Protein AF-A0A183L820-F1 (afdb_monomer)

pLDDT: mean 72.17, std 8.7, range [53.72, 88.19]

Secondary structure (DSSP, 8-state):
-HHHHHHHHHHT--------PEEPTTSPEE--HHHHHHHHHHHHHHHHTPPPPSSPP--PPP-S------SPPPHHHHHHHHHHHHTT---STTTTS-HHHHHHHHHHTT--HHHHT-

Solvent-accessible surface area (backbone atoms only — not comparable to full-atom values): 7728 Å² total; per-residue (Å²): 116,67,67,63,54,55,51,50,61,65,71,63,58,91,70,80,70,75,81,74,69,48,62,48,97,85,69,51,72,42,87,50,71,68,59,48,51,52,52,49,53,53,51,50,51,54,64,74,67,53,72,80,70,92,61,81,78,87,69,75,76,70,79,85,78,65,86,72,75,85,64,82,82,49,72,66,58,54,46,50,54,53,50,35,50,74,71,70,66,37,84,61,95,63,54,80,52,50,72,73,57,48,55,54,48,41,53,76,71,66,52,57,64,79,70,70,74,108

Foldseek 3Di:
DVVVVVVCVVVVPPDPDPPDFDADPVRDTDPDPVVVVVSVVVVCCCVVPPPDPPDDPPPPDDPPDPPPPPDDDDLVNLLVQLVCLVVLNDDPPSSPQPPVNVVVVCVVVVNDVVSVVD

Mean predicted aligned error: 18.23 Å

Sequence (118 aa):
MRQLYDTTKKLAGNRRKPERPVKRKEGKVITNIEEQRNRWVEHFKELLNRPAPLNSPNIEAAPTDLPTDVSPPTIEEISMAIRQIKSGKAVGPFDSVNRTTLWKLLRHCGVPQKIVNI

Organism: NCBI:txid6186

Radius of gyration: 22.33 Å; Cα contacts (8 Å, |Δi|>4): 39; chains: 1; bounding box: 45×46×45 Å

Structure (mmCIF, N/CA/C/O backbone):
data_AF-A0A183L820-F1
#
_entry.id   AF-A0A183L820-F1
#
loop_
_atom_site.group_PDB
_atom_site.id
_atom_site.type_symbol
_atom_site.label_atom_id
_atom_site.label_alt_id
_atom_site.label_comp_id
_atom_site.label_asym_id
_atom_site.label_entity_id
_atom_site.label_seq_id
_atom_site.pdbx_PDB_ins_code
_atom_site.Cartn_x
_atom_site.Cartn_y
_atom_site.Cartn_z
_atom_site.occupancy
_atom_site.B_iso_or_equiv
_atom_site.auth_seq_id
_atom_site.auth_comp_id
_atom_site.auth_asym_id
_atom_site.auth_atom_id
_atom_site.pdbx_PDB_model_num
ATOM 1 N N . MET A 1 1 ? -1.724 -5.654 -15.108 1.00 54.16 1 MET A N 1
ATOM 2 C CA . MET A 1 1 ? -1.844 -5.239 -13.687 1.00 54.16 1 MET A CA 1
ATOM 3 C C . MET A 1 1 ? -2.531 -6.270 -12.789 1.00 54.16 1 MET A C 1
ATOM 5 O O . MET A 1 1 ? -1.985 -6.585 -11.741 1.00 54.16 1 MET A O 1
ATOM 9 N N . ARG A 1 2 ? -3.681 -6.841 -13.179 1.00 68.31 2 ARG A N 1
ATOM 10 C CA . ARG A 1 2 ? -4.465 -7.757 -12.324 1.00 68.31 2 ARG A CA 1
ATOM 11 C C . ARG A 1 2 ? -3.745 -9.070 -11.956 1.00 68.31 2 ARG A C 1
ATOM 13 O O . ARG A 1 2 ? -3.720 -9.451 -10.794 1.00 68.31 2 ARG A O 1
ATOM 20 N N . GLN A 1 3 ? -3.051 -9.684 -12.917 1.00 75.50 3 GLN A N 1
ATOM 21 C CA . GLN A 1 3 ? -2.355 -10.967 -12.720 1.00 75.50 3 GLN A CA 1
ATOM 22 C C . GLN A 1 3 ? -1.240 -10.920 -11.661 1.00 75.50 3 GLN A C 1
ATOM 24 O O . GLN A 1 3 ? -1.093 -11.848 -10.867 1.00 75.50 3 GLN A O 1
ATOM 29 N N . LEU A 1 4 ? -0.470 -9.828 -11.618 1.00 72.69 4 LEU A N 1
ATOM 30 C CA . LEU A 1 4 ? 0.604 -9.636 -10.638 1.00 72.69 4 LEU A CA 1
ATOM 31 C C . LEU A 1 4 ? 0.042 -9.520 -9.214 1.00 72.69 4 LEU A C 1
ATOM 33 O O . LEU A 1 4 ? 0.548 -10.160 -8.288 1.00 72.69 4 LEU A O 1
ATOM 37 N N . TYR A 1 5 ? -1.045 -8.759 -9.056 1.00 73.00 5 TYR A N 1
ATOM 38 C CA . TYR A 1 5 ? -1.758 -8.608 -7.788 1.00 73.00 5 TYR A CA 1
ATOM 39 C C . TYR A 1 5 ? -2.318 -9.947 -7.288 1.00 73.00 5 TYR A C 1
ATOM 41 O O . TYR A 1 5 ? -2.077 -10.326 -6.140 1.00 73.00 5 TYR A O 1
ATOM 49 N N . ASP A 1 6 ? -2.989 -10.703 -8.161 1.00 77.12 6 ASP A N 1
ATOM 50 C CA . ASP A 1 6 ? -3.596 -11.992 -7.809 1.00 77.12 6 ASP A CA 1
ATOM 51 C C . ASP A 1 6 ? -2.539 -13.035 -7.407 1.00 77.12 6 ASP A C 1
ATOM 53 O O . ASP A 1 6 ? -2.707 -13.763 -6.424 1.00 77.12 6 ASP A O 1
ATOM 57 N N . THR A 1 7 ? -1.399 -13.056 -8.105 1.00 82.00 7 THR A N 1
ATOM 58 C CA . THR A 1 7 ? -0.280 -13.967 -7.806 1.00 82.00 7 THR A CA 1
ATOM 59 C C . THR A 1 7 ? 0.377 -13.629 -6.467 1.00 82.00 7 THR A C 1
ATOM 61 O O . THR A 1 7 ? 0.638 -14.518 -5.653 1.00 82.00 7 THR A O 1
ATOM 64 N N . THR A 1 8 ? 0.583 -12.337 -6.194 1.00 75.38 8 THR A N 1
ATOM 65 C CA . THR A 1 8 ? 1.159 -11.851 -4.929 1.00 75.38 8 THR A CA 1
ATOM 66 C C . THR A 1 8 ? 0.236 -12.160 -3.750 1.00 75.38 8 THR A C 1
ATOM 68 O O . THR A 1 8 ? 0.687 -12.642 -2.710 1.00 75.38 8 THR A O 1
ATOM 71 N N . LYS A 1 9 ? -1.076 -11.967 -3.932 1.00 76.81 9 LYS A N 1
ATOM 72 C CA . LYS A 1 9 ? -2.105 -12.293 -2.939 1.00 76.81 9 LYS A CA 1
ATOM 73 C C . LYS A 1 9 ? -2.140 -13.789 -2.609 1.00 76.81 9 LYS A C 1
ATOM 75 O O . LYS A 1 9 ? -2.310 -14.140 -1.445 1.00 76.81 9 LYS A O 1
ATOM 80 N N . LYS A 1 10 ? -1.937 -14.663 -3.603 1.00 81.31 10 LYS A N 1
ATOM 81 C CA . LYS A 1 10 ? -1.877 -16.124 -3.415 1.00 81.31 10 LYS A CA 1
ATOM 82 C C . LYS A 1 10 ? -0.605 -16.574 -2.682 1.00 81.31 10 LYS A C 1
ATOM 84 O O . LYS A 1 10 ? -0.670 -17.481 -1.859 1.00 81.31 10 LYS A O 1
ATOM 89 N N . LEU A 1 11 ? 0.539 -15.940 -2.960 1.00 76.25 11 LEU A N 1
ATOM 90 C CA . LEU A 1 11 ? 1.837 -16.277 -2.354 1.00 76.25 11 LEU A CA 1
ATOM 91 C C . LEU A 1 11 ? 2.001 -15.767 -0.913 1.00 76.25 11 LEU A C 1
ATOM 93 O O . LEU A 1 11 ? 2.761 -16.353 -0.148 1.00 76.25 11 LEU A O 1
ATOM 97 N N . ALA A 1 12 ? 1.300 -14.698 -0.528 1.00 70.12 12 ALA A N 1
ATOM 98 C CA . ALA A 1 12 ? 1.444 -14.072 0.789 1.00 70.12 12 ALA A CA 1
ATOM 99 C C . ALA A 1 12 ? 0.930 -14.921 1.977 1.00 70.12 12 ALA A C 1
ATOM 101 O O . ALA A 1 12 ? 1.212 -14.574 3.127 1.00 70.12 12 ALA A O 1
ATOM 102 N N . GLY A 1 13 ? 0.210 -16.023 1.721 1.00 69.50 13 GLY A N 1
ATOM 103 C CA . GLY A 1 13 ? -0.368 -16.900 2.747 1.00 69.50 13 GLY A CA 1
ATOM 104 C C . GLY A 1 13 ? -1.425 -16.216 3.631 1.00 69.50 13 GLY A C 1
ATOM 105 O O . GLY A 1 13 ? -1.747 -15.038 3.469 1.00 69.50 13 GLY A O 1
ATOM 106 N N . ASN A 1 14 ? -1.966 -16.946 4.613 1.00 62.53 14 ASN A N 1
ATOM 107 C CA . ASN A 1 14 ? -2.924 -16.403 5.583 1.00 62.53 14 ASN A CA 1
ATOM 108 C C . ASN A 1 14 ? -2.194 -15.629 6.688 1.00 62.53 14 ASN A C 1
ATOM 110 O O . ASN A 1 14 ? -2.097 -16.084 7.828 1.00 62.53 14 ASN A O 1
ATOM 114 N N . ARG A 1 15 ? -1.685 -14.431 6.380 1.00 60.75 15 ARG A N 1
ATOM 115 C CA . ARG A 1 15 ? -1.308 -13.491 7.443 1.00 60.75 15 ARG A CA 1
ATOM 116 C C . ARG A 1 15 ? -2.586 -13.061 8.161 1.00 60.75 15 ARG A C 1
ATOM 118 O O . ARG A 1 15 ? -3.350 -12.261 7.622 1.00 60.75 15 ARG A O 1
ATOM 125 N N . ARG A 1 16 ? -2.818 -13.568 9.378 1.00 57.50 16 ARG A N 1
ATOM 126 C CA . ARG A 1 16 ? -3.778 -12.952 10.302 1.00 57.50 16 ARG A CA 1
ATOM 127 C C . ARG A 1 16 ? -3.273 -11.543 10.574 1.00 57.50 16 ARG A C 1
ATOM 129 O O . ARG A 1 16 ? -2.333 -11.349 11.338 1.00 57.50 16 ARG A O 1
ATOM 136 N N . LYS A 1 17 ? -3.851 -10.559 9.888 1.00 60.69 17 LYS A N 1
ATOM 137 C CA . LYS A 1 17 ? -3.680 -9.170 10.291 1.00 60.69 17 LYS A CA 1
ATOM 138 C C . LYS A 1 17 ? -4.310 -9.079 11.681 1.00 60.69 17 LYS A C 1
ATOM 140 O O . LYS A 1 17 ? -5.491 -9.413 11.782 1.00 60.69 17 LYS A O 1
ATOM 145 N N . PRO A 1 18 ? -3.571 -8.693 12.735 1.00 58.12 18 PRO A N 1
ATOM 146 C CA . PRO A 1 18 ? -4.235 -8.312 13.967 1.00 58.12 18 PRO A CA 1
ATOM 147 C C . PRO A 1 18 ? -5.225 -7.213 13.592 1.00 58.12 18 PRO A C 1
ATOM 149 O O . PRO A 1 18 ? -4.879 -6.294 12.838 1.00 58.12 18 PRO A O 1
ATOM 152 N N . GLU A 1 19 ? -6.469 -7.376 14.026 1.00 57.31 19 GLU A N 1
ATOM 153 C CA . GLU A 1 19 ? -7.503 -6.381 13.810 1.00 57.31 19 GLU A CA 1
ATOM 154 C C . GLU A 1 19 ? -6.998 -5.097 14.461 1.00 57.31 19 GLU A C 1
ATOM 156 O O . GLU A 1 19 ? -6.795 -5.035 15.673 1.00 57.31 19 GLU A O 1
ATOM 161 N N . ARG A 1 20 ? -6.614 -4.124 13.626 1.00 64.19 20 ARG A N 1
ATOM 162 C CA . ARG A 1 20 ? -6.026 -2.885 14.124 1.00 64.19 20 ARG A CA 1
ATOM 163 C C . ARG A 1 20 ? -7.164 -2.111 14.773 1.00 64.19 20 ARG A C 1
ATOM 165 O O . ARG A 1 20 ? -8.079 -1.722 14.042 1.00 64.19 20 ARG A O 1
ATOM 172 N N . PRO A 1 21 ? -7.125 -1.890 16.095 1.00 63.47 21 PRO A N 1
ATOM 173 C CA . PRO A 1 21 ? -8.205 -1.203 16.769 1.00 63.47 21 PRO A CA 1
ATOM 174 C C . PRO A 1 21 ? -8.318 0.209 16.196 1.00 63.47 21 PRO A C 1
ATOM 176 O O . PRO A 1 21 ? -7.340 0.962 16.166 1.00 63.47 21 PRO A O 1
ATOM 179 N N . VAL A 1 22 ? -9.495 0.558 15.687 1.00 66.44 22 VAL A N 1
ATOM 180 C CA . VAL A 1 22 ? -9.761 1.897 15.152 1.00 66.44 22 VAL A CA 1
ATOM 181 C C . VAL A 1 22 ? -10.182 2.784 16.312 1.00 66.44 22 VAL A C 1
ATOM 183 O O . VAL A 1 22 ? -11.002 2.387 17.134 1.00 66.44 22 VAL A O 1
ATOM 186 N N . LYS A 1 23 ? -9.617 3.987 16.410 1.00 73.56 23 LYS A N 1
ATOM 187 C CA . LYS A 1 23 ? -10.034 4.969 17.418 1.00 73.56 23 LYS A CA 1
ATOM 188 C C . LYS A 1 23 ? -11.226 5.777 16.897 1.00 73.56 23 LYS A C 1
ATOM 190 O O . LYS A 1 23 ? -11.234 6.197 15.735 1.00 73.56 23 LYS A O 1
ATOM 195 N N . ARG A 1 24 ? -12.227 6.012 17.751 1.00 69.19 24 ARG A N 1
ATOM 196 C CA . ARG A 1 24 ? -13.271 7.020 17.486 1.00 69.19 24 ARG A CA 1
ATOM 197 C C . ARG A 1 24 ? -12.679 8.431 17.552 1.00 69.19 24 ARG A C 1
ATOM 199 O O . ARG A 1 24 ? -11.534 8.600 17.980 1.00 69.19 24 ARG A O 1
ATOM 206 N N . LYS A 1 25 ? -13.446 9.438 17.117 1.00 69.12 25 LYS A N 1
ATOM 207 C CA . LYS A 1 25 ? -13.025 10.852 17.163 1.00 69.12 25 LYS A CA 1
ATOM 208 C C . LYS A 1 25 ? -12.682 11.294 18.594 1.00 69.12 25 LYS A C 1
ATOM 210 O O . LYS A 1 25 ? -11.779 12.097 18.779 1.00 69.12 25 LYS A O 1
ATOM 215 N N . GLU A 1 26 ? -13.301 10.672 19.593 1.00 70.44 26 GLU A N 1
ATOM 216 C CA . GLU A 1 26 ? -13.106 10.931 21.024 1.00 70.44 26 GLU A CA 1
ATOM 217 C C . GLU A 1 26 ? -11.892 10.180 21.618 1.00 70.44 26 GLU A C 1
ATOM 219 O O . GLU A 1 26 ? -11.721 10.120 22.832 1.00 70.44 26 GLU A O 1
ATOM 224 N N . GLY A 1 27 ? -11.054 9.540 20.791 1.00 66.69 27 GLY A N 1
ATOM 225 C CA . GLY A 1 27 ? -9.831 8.849 21.227 1.00 66.69 27 GLY A CA 1
ATOM 226 C C . GLY A 1 27 ? -10.036 7.451 21.828 1.00 66.69 27 GLY A C 1
ATOM 227 O O . GLY A 1 27 ? -9.059 6.720 22.012 1.00 66.69 27 GLY A O 1
ATOM 228 N N . LYS A 1 28 ? -11.286 7.034 22.075 1.00 77.56 28 LYS A N 1
ATOM 229 C CA . LYS A 1 28 ? -11.630 5.697 22.585 1.00 77.56 28 LYS A CA 1
ATOM 230 C C . LYS A 1 28 ? -11.455 4.622 21.507 1.00 77.56 28 LYS A C 1
ATOM 232 O O . LYS A 1 28 ? -11.850 4.805 20.353 1.00 77.56 28 LYS A O 1
ATOM 237 N N . VAL A 1 29 ? -10.854 3.498 21.891 1.00 75.62 29 VAL A N 1
ATOM 238 C CA . VAL A 1 29 ? -10.605 2.349 21.010 1.00 75.62 29 VAL A CA 1
ATOM 239 C C . VAL A 1 29 ? -11.905 1.584 20.752 1.00 75.62 29 VAL A C 1
ATOM 241 O O . VAL A 1 29 ? -12.602 1.219 21.695 1.00 75.62 29 VAL A O 1
ATOM 244 N N . ILE A 1 30 ? -12.211 1.336 19.478 1.00 75.44 30 ILE A N 1
ATOM 245 C CA . ILE A 1 30 ? -13.329 0.501 19.038 1.00 75.44 30 ILE A CA 1
ATOM 246 C C . ILE A 1 30 ? -12.854 -0.948 18.953 1.00 75.44 30 ILE A C 1
ATOM 248 O O . ILE A 1 30 ? -11.887 -1.243 18.249 1.00 75.44 30 ILE A O 1
ATOM 252 N N . THR A 1 31 ? -13.552 -1.841 19.649 1.00 73.12 31 THR A N 1
ATOM 253 C CA . THR A 1 31 ? -13.306 -3.291 19.631 1.00 73.12 31 THR A CA 1
ATOM 254 C C . THR A 1 31 ? -14.394 -4.076 18.889 1.00 73.12 31 THR A C 1
ATOM 256 O O . THR A 1 31 ? -14.184 -5.243 18.582 1.00 73.12 31 THR A O 1
ATOM 259 N N . ASN A 1 32 ? -15.541 -3.456 18.578 1.00 81.69 32 ASN A N 1
ATOM 260 C CA . ASN A 1 32 ? -16.652 -4.080 17.853 1.00 81.69 32 ASN A CA 1
ATOM 261 C C . ASN A 1 32 ? -16.567 -3.795 16.337 1.00 81.69 32 ASN A C 1
ATOM 263 O O . ASN A 1 32 ? -16.439 -2.645 15.913 1.00 81.69 32 ASN A O 1
ATOM 267 N N . ILE A 1 33 ? -16.688 -4.845 15.519 1.00 80.50 33 ILE A N 1
ATOM 268 C CA . ILE A 1 33 ? -16.643 -4.797 14.047 1.00 80.50 33 ILE A CA 1
ATOM 269 C C . ILE A 1 33 ? -17.733 -3.887 13.461 1.00 80.50 33 ILE A C 1
ATOM 271 O O .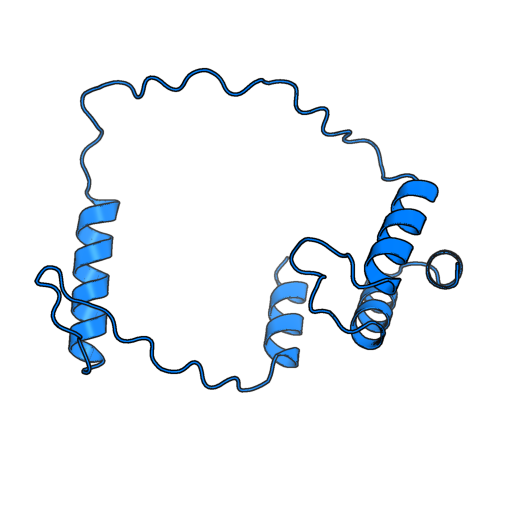 ILE A 1 33 ? -17.481 -3.154 12.503 1.00 80.50 33 ILE A O 1
ATOM 275 N N . GLU A 1 34 ? -18.946 -3.915 14.012 1.00 84.31 34 GLU A N 1
ATOM 276 C CA . GLU A 1 34 ? -20.066 -3.099 13.530 1.00 84.31 34 GLU A CA 1
ATOM 277 C C . GLU A 1 34 ? -19.802 -1.609 13.763 1.00 84.31 34 GLU A C 1
ATOM 279 O O . GLU A 1 34 ? -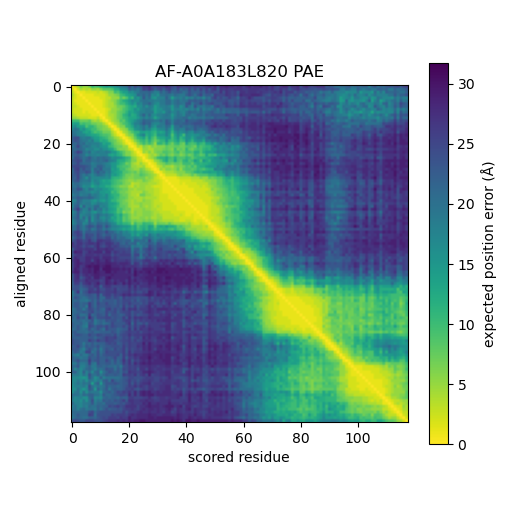19.936 -0.781 12.862 1.00 84.31 34 GLU A O 1
ATOM 284 N N . GLU A 1 35 ? -19.302 -1.274 14.948 1.00 81.81 35 GLU A N 1
ATOM 285 C CA . GLU A 1 35 ? -18.905 0.087 15.287 1.00 81.81 35 GLU A CA 1
ATOM 286 C C . GLU A 1 35 ? -17.735 0.581 14.429 1.00 81.81 35 GLU A C 1
ATOM 288 O O . GLU A 1 35 ? -17.699 1.747 14.028 1.00 81.81 35 GLU A O 1
ATOM 293 N N . GLN A 1 36 ? -16.789 -0.303 14.100 1.00 82.00 36 GLN A N 1
ATOM 294 C CA . GLN A 1 36 ? -15.686 0.020 13.204 1.00 82.00 36 GLN A CA 1
ATOM 295 C C . GLN A 1 36 ? -16.199 0.319 11.791 1.00 82.00 36 GLN A C 1
ATOM 297 O O . GLN A 1 36 ? -15.750 1.288 11.175 1.00 82.00 36 GLN A O 1
ATOM 302 N N . ARG A 1 37 ? -17.161 -0.464 11.282 1.00 85.25 37 ARG A N 1
ATOM 303 C CA . ARG A 1 37 ? -17.817 -0.199 9.989 1.00 85.25 37 ARG A CA 1
ATOM 304 C C . ARG A 1 37 ? -18.543 1.142 9.994 1.00 85.25 37 ARG A C 1
ATOM 306 O O . ARG A 1 37 ? -18.347 1.920 9.066 1.00 85.25 37 ARG A O 1
ATOM 313 N N . ASN A 1 38 ? -19.296 1.450 11.046 1.00 87.00 38 ASN A N 1
ATOM 314 C CA . ASN A 1 38 ? -19.990 2.734 11.166 1.00 87.00 38 ASN A CA 1
ATOM 315 C C . ASN A 1 38 ? -19.001 3.908 11.193 1.00 87.00 38 ASN A C 1
ATOM 317 O O . ASN A 1 38 ? -19.174 4.881 10.459 1.00 87.00 38 ASN A O 1
ATOM 321 N N . ARG A 1 39 ? -17.884 3.776 11.921 1.00 86.88 39 ARG A N 1
ATOM 322 C CA . ARG A 1 39 ? -16.810 4.780 11.919 1.00 86.88 39 ARG A CA 1
ATOM 323 C C . ARG A 1 39 ? -16.186 4.975 10.532 1.00 86.88 39 ARG A C 1
ATOM 325 O O . ARG A 1 39 ? -15.847 6.109 10.183 1.00 86.88 39 ARG A O 1
ATOM 332 N N . TRP A 1 40 ? -16.027 3.899 9.753 1.00 84.94 40 TRP A N 1
ATOM 333 C CA . TRP A 1 40 ? -15.571 3.972 8.360 1.00 84.94 40 TRP A CA 1
ATOM 334 C C . TRP A 1 40 ? -16.574 4.711 7.475 1.00 84.94 40 TRP A C 1
ATOM 336 O O . TRP A 1 40 ? -16.165 5.596 6.727 1.00 84.94 40 TRP A O 1
ATOM 346 N N . VAL A 1 41 ? -17.868 4.400 7.587 1.00 87.25 41 VAL A N 1
ATOM 347 C CA . VAL A 1 41 ? -18.934 5.077 6.830 1.00 87.25 41 VAL A CA 1
ATOM 348 C C . VAL A 1 41 ? -18.926 6.580 7.107 1.00 87.25 41 VAL A C 1
ATOM 350 O O . VAL A 1 41 ? -18.925 7.371 6.166 1.00 87.25 41 VAL A O 1
ATOM 353 N N . GLU A 1 42 ? -18.841 6.988 8.374 1.00 87.31 42 GLU A N 1
ATOM 354 C CA . GLU A 1 42 ? -18.747 8.402 8.752 1.00 87.31 42 GLU A CA 1
ATOM 355 C C . GLU A 1 42 ? -17.498 9.079 8.181 1.00 87.31 42 GLU A C 1
ATOM 357 O O . GLU A 1 42 ? -17.591 10.171 7.624 1.00 87.31 42 GLU A O 1
ATOM 362 N N . HIS A 1 43 ? -16.332 8.429 8.290 1.00 86.19 43 HIS A N 1
ATOM 363 C CA . HIS A 1 43 ? -15.079 8.984 7.781 1.00 86.19 43 HIS A CA 1
ATOM 364 C C . HIS A 1 43 ? -15.130 9.211 6.270 1.00 86.19 43 HIS A C 1
ATOM 366 O O . HIS A 1 43 ? -14.757 10.281 5.796 1.00 86.19 43 HIS A O 1
ATOM 372 N N . PHE A 1 44 ? -15.614 8.220 5.518 1.00 86.81 44 PHE A N 1
ATOM 373 C CA . PHE A 1 44 ? -15.742 8.341 4.07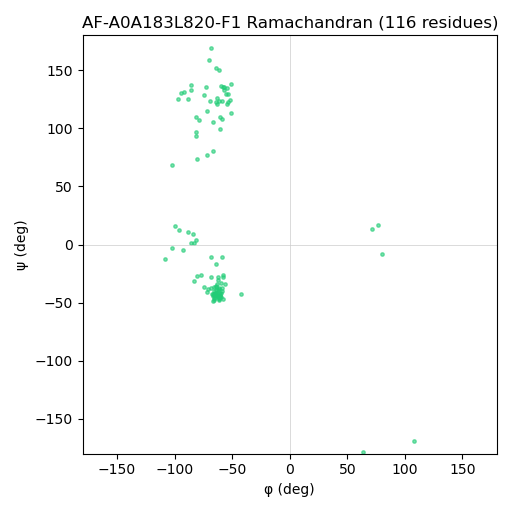1 1.00 86.81 44 PHE A CA 1
ATOM 374 C C . PHE A 1 44 ? -16.806 9.359 3.679 1.00 86.81 44 PHE A C 1
ATOM 376 O O . PHE A 1 44 ? -16.592 10.109 2.733 1.00 86.81 44 PHE A O 1
ATOM 383 N N . LYS A 1 45 ? -17.918 9.450 4.416 1.00 88.19 45 LYS A N 1
ATOM 384 C CA . LYS A 1 45 ? -18.935 10.477 4.172 1.00 88.19 45 LYS A CA 1
ATOM 385 C C . LYS A 1 45 ? -18.360 11.881 4.362 1.00 88.19 45 LYS A C 1
ATOM 387 O O . LYS A 1 45 ? -18.594 12.735 3.518 1.00 88.19 45 LYS A O 1
ATOM 392 N N . GLU A 1 46 ? -17.593 12.117 5.419 1.00 85.75 46 GLU A N 1
ATOM 393 C CA . GLU A 1 46 ? -16.924 13.400 5.668 1.00 85.75 46 GLU A CA 1
ATOM 394 C C . GLU A 1 46 ? -15.868 13.720 4.601 1.00 85.75 46 GLU A C 1
ATOM 396 O O . GLU A 1 46 ? -15.808 14.842 4.109 1.00 85.75 46 GLU A O 1
ATOM 401 N N . LEU A 1 47 ? -15.068 12.725 4.206 1.00 83.75 47 LEU A N 1
ATOM 402 C CA . LEU A 1 47 ? -14.024 12.884 3.196 1.00 83.75 47 LEU A CA 1
ATOM 403 C C . LEU A 1 47 ? -14.605 13.195 1.808 1.00 83.75 47 LEU A C 1
ATOM 405 O O . LEU A 1 47 ? -14.133 14.105 1.133 1.00 83.75 47 LEU A O 1
ATOM 409 N N . LEU A 1 48 ? -15.615 12.429 1.383 1.00 83.69 48 LEU A N 1
ATOM 410 C CA . LEU A 1 48 ? -16.177 12.496 0.032 1.00 83.69 48 LEU A CA 1
ATOM 411 C C . LEU A 1 48 ? -17.161 13.654 -0.148 1.00 83.69 48 LEU A C 1
ATOM 413 O O . LEU A 1 48 ? -17.303 14.149 -1.258 1.00 83.69 48 LEU A O 1
ATOM 417 N N . ASN A 1 49 ? -17.820 14.098 0.927 1.00 87.62 49 ASN A N 1
ATOM 418 C CA . ASN A 1 49 ? -18.730 15.248 0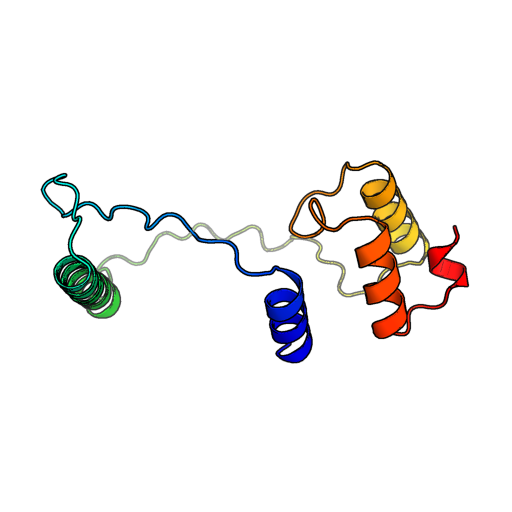.894 1.00 87.62 49 ASN A CA 1
ATOM 419 C C . ASN A 1 49 ? -18.072 16.534 1.413 1.00 87.62 49 ASN A C 1
ATOM 421 O O . ASN A 1 49 ? -18.770 17.491 1.752 1.00 87.62 49 ASN A O 1
ATOM 425 N N . ARG A 1 50 ? -16.737 16.571 1.510 1.00 81.12 50 ARG A N 1
ATOM 426 C CA . ARG A 1 50 ? -16.018 17.790 1.876 1.00 81.12 50 ARG A CA 1
ATOM 427 C C . ARG A 1 50 ? -16.248 18.843 0.781 1.00 81.12 50 ARG A C 1
ATOM 429 O O . ARG A 1 50 ? -15.910 18.573 -0.372 1.00 81.12 50 ARG A O 1
ATOM 436 N N . PRO A 1 51 ? -16.791 20.031 1.107 1.00 79.88 51 PRO A N 1
ATOM 437 C CA . PRO A 1 51 ? -16.964 21.090 0.123 1.00 79.88 51 PRO A CA 1
ATOM 438 C C . PRO A 1 51 ? -15.605 21.515 -0.434 1.00 79.88 51 PRO A C 1
ATOM 440 O O . PRO A 1 51 ? -14.585 2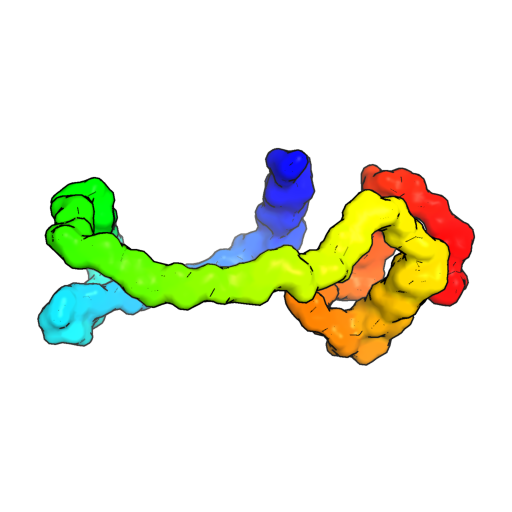1.440 0.263 1.00 79.88 51 PRO A O 1
ATOM 443 N N . ALA A 1 52 ? -15.598 21.968 -1.689 1.00 77.06 52 ALA A N 1
ATOM 444 C CA . ALA A 1 52 ? -14.398 22.523 -2.296 1.00 77.06 52 ALA A CA 1
ATOM 445 C C . ALA A 1 52 ? -13.850 23.641 -1.387 1.00 77.06 52 ALA A C 1
ATOM 447 O O . ALA A 1 52 ? -14.626 24.493 -0.941 1.00 77.06 52 ALA A O 1
ATOM 448 N N . PRO A 1 53 ? -12.550 23.627 -1.045 1.00 76.56 53 PRO A N 1
ATOM 449 C CA . PRO A 1 53 ? -11.967 24.705 -0.262 1.00 76.56 53 PRO A CA 1
ATOM 450 C C . PRO A 1 53 ? -12.184 26.038 -0.991 1.00 76.56 53 PRO A C 1
ATOM 452 O O . PRO A 1 53 ? -11.953 26.131 -2.192 1.00 76.56 53 PRO A O 1
ATOM 455 N N . LEU A 1 54 ? -12.641 27.061 -0.258 1.00 73.31 54 LEU A N 1
ATOM 456 C CA . LEU A 1 54 ? -12.936 28.394 -0.806 1.00 73.31 54 LEU A CA 1
ATOM 457 C C . LEU A 1 54 ? -11.682 29.077 -1.377 1.00 73.31 54 LEU A C 1
ATOM 459 O O . LEU A 1 54 ? -11.759 29.890 -2.292 1.00 73.31 54 LEU A O 1
ATOM 463 N N . ASN A 1 55 ? -10.523 28.728 -0.824 1.00 77.69 55 ASN A N 1
ATOM 464 C CA . ASN A 1 55 ? -9.236 29.241 -1.253 1.00 77.69 55 ASN A CA 1
ATOM 465 C C . ASN A 1 55 ? -8.649 28.300 -2.301 1.00 77.69 55 ASN A C 1
ATOM 467 O O . ASN A 1 55 ? -8.552 27.092 -2.063 1.00 77.69 55 ASN A O 1
ATOM 471 N N . SER A 1 56 ? -8.191 28.861 -3.421 1.00 72.00 56 SER A N 1
ATOM 472 C CA . SER A 1 56 ? -7.291 28.155 -4.327 1.00 72.00 56 SER A CA 1
ATOM 473 C C . SER A 1 56 ? -6.079 27.685 -3.516 1.00 72.00 56 SER A C 1
ATOM 475 O O . SER A 1 56 ? -5.415 28.528 -2.900 1.00 72.00 56 SER A O 1
ATOM 477 N N . PRO A 1 57 ? -5.789 26.374 -3.448 1.00 71.88 57 PRO A N 1
ATOM 478 C CA . PRO A 1 57 ? -4.588 25.914 -2.776 1.00 71.88 57 PRO A CA 1
ATOM 479 C C . PRO A 1 57 ? -3.388 26.568 -3.467 1.00 71.88 57 PRO A C 1
ATOM 481 O O . PRO A 1 57 ? -3.243 26.470 -4.685 1.00 71.88 57 PRO A O 1
ATOM 484 N N . ASN A 1 58 ? -2.566 27.279 -2.692 1.00 69.06 58 ASN A N 1
ATOM 485 C CA . ASN A 1 58 ? -1.301 27.835 -3.161 1.00 69.06 58 ASN A CA 1
ATOM 486 C C . ASN A 1 58 ? -0.321 26.670 -3.346 1.00 69.06 58 ASN A C 1
ATOM 488 O O . ASN A 1 58 ? 0.481 26.365 -2.465 1.00 69.06 58 ASN A O 1
ATOM 492 N N . ILE A 1 59 ? -0.502 25.929 -4.437 1.00 70.50 59 ILE A N 1
ATOM 493 C CA . ILE A 1 59 ? 0.396 24.858 -4.845 1.00 70.50 59 ILE A CA 1
ATOM 494 C C . ILE A 1 59 ? 1.538 25.563 -5.557 1.00 70.50 59 ILE A C 1
ATOM 496 O O . ILE A 1 59 ? 1.424 25.923 -6.727 1.00 70.50 59 ILE A O 1
ATOM 500 N N . GLU A 1 60 ? 2.619 25.800 -4.819 1.00 72.38 60 GLU A N 1
ATOM 501 C CA . GLU A 1 60 ? 3.901 26.126 -5.426 1.00 72.38 60 GLU A CA 1
ATOM 502 C C . GLU A 1 60 ? 4.194 25.035 -6.460 1.00 72.38 60 GLU A C 1
ATOM 504 O O . GLU A 1 60 ? 4.086 23.840 -6.159 1.00 72.38 60 GLU A O 1
ATOM 509 N N . ALA A 1 61 ? 4.422 25.442 -7.710 1.00 68.31 61 ALA A N 1
ATOM 510 C CA . ALA A 1 61 ? 4.599 24.508 -8.808 1.00 68.31 61 ALA A CA 1
ATOM 511 C C . ALA A 1 61 ? 5.705 23.517 -8.434 1.00 68.31 61 ALA A C 1
ATOM 513 O O . ALA A 1 61 ? 6.827 23.919 -8.123 1.00 68.31 61 ALA A O 1
ATOM 514 N N . ALA A 1 62 ? 5.376 22.221 -8.437 1.00 68.25 62 ALA A N 1
ATOM 515 C CA . ALA A 1 62 ? 6.395 21.197 -8.290 1.00 68.25 62 ALA A CA 1
ATOM 516 C C . ALA A 1 62 ? 7.447 21.442 -9.383 1.00 68.25 62 ALA A C 1
ATOM 518 O O . ALA A 1 62 ? 7.050 21.693 -10.524 1.00 68.25 62 ALA A O 1
ATOM 519 N N . PRO A 1 63 ? 8.752 21.395 -9.068 1.00 71.19 63 PRO A N 1
ATOM 520 C CA . PRO A 1 63 ? 9.785 21.474 -10.086 1.00 71.19 63 PRO A CA 1
ATOM 521 C C . PRO A 1 63 ? 9.475 20.454 -11.186 1.00 71.19 63 PRO A C 1
ATOM 523 O O . PRO A 1 63 ? 9.460 19.249 -10.935 1.00 71.19 63 PRO A O 1
ATOM 526 N N . THR A 1 64 ? 9.151 20.956 -12.380 1.00 58.25 64 THR A N 1
ATOM 527 C CA . THR A 1 64 ? 8.688 20.163 -13.532 1.00 58.25 64 THR A CA 1
ATOM 528 C C . THR A 1 64 ? 9.757 19.191 -14.032 1.00 58.25 64 THR A C 1
ATOM 530 O O . THR A 1 64 ? 9.443 18.202 -14.688 1.00 58.25 64 THR A O 1
ATOM 533 N N . ASP A 1 65 ? 11.011 19.407 -13.648 1.00 64.31 65 ASP A N 1
ATOM 534 C CA . ASP A 1 65 ? 12.144 18.640 -14.136 1.00 64.31 65 ASP A CA 1
ATOM 535 C C . ASP A 1 65 ? 12.583 17.605 -13.101 1.00 64.31 65 ASP A C 1
ATOM 537 O O . ASP A 1 65 ? 13.663 17.678 -12.515 1.00 64.31 65 ASP A O 1
ATOM 541 N N . LEU A 1 66 ? 11.744 16.594 -12.884 1.00 60.66 66 LEU A N 1
ATOM 542 C CA . LEU A 1 66 ? 12.307 15.282 -12.596 1.00 60.66 66 LEU A CA 1
ATOM 543 C C . LEU A 1 66 ? 12.672 14.687 -13.955 1.00 60.66 66 LEU A C 1
ATOM 545 O O . LEU A 1 66 ? 11.746 14.365 -14.706 1.00 60.66 66 LEU A O 1
ATOM 549 N N . PRO A 1 67 ? 13.968 14.542 -14.302 1.00 63.03 67 PRO A N 1
ATOM 550 C CA . PRO A 1 67 ? 14.387 13.842 -15.507 1.00 63.03 67 PRO A CA 1
ATOM 551 C C . PRO A 1 67 ? 14.024 12.368 -15.337 1.00 63.03 67 PRO A C 1
ATOM 553 O O . PRO A 1 67 ? 14.822 11.528 -14.930 1.00 63.03 67 PRO A O 1
ATOM 556 N N . THR A 1 68 ? 12.755 12.071 -15.578 1.00 56.38 68 THR A N 1
ATOM 557 C CA . THR A 1 68 ? 12.265 10.716 -15.719 1.00 56.38 68 THR A CA 1
ATOM 558 C C . THR A 1 68 ? 12.610 10.366 -17.144 1.00 56.38 68 THR A C 1
ATOM 560 O O . THR A 1 68 ? 11.898 10.742 -18.076 1.00 56.38 68 THR A O 1
ATOM 563 N N . ASP A 1 69 ? 13.770 9.745 -17.311 1.00 64.62 69 ASP A N 1
ATOM 564 C CA . ASP A 1 69 ? 14.142 9.203 -18.598 1.00 64.62 69 ASP A CA 1
ATOM 565 C C . ASP A 1 69 ? 13.098 8.145 -18.980 1.00 64.62 69 ASP A C 1
ATOM 567 O O . ASP A 1 69 ? 12.957 7.108 -18.332 1.00 64.62 69 ASP A O 1
ATOM 571 N N . VAL A 1 70 ? 12.284 8.473 -19.983 1.00 68.50 70 VAL A N 1
ATOM 572 C CA . VAL A 1 70 ? 11.289 7.571 -20.578 1.00 68.50 70 VAL A CA 1
ATOM 573 C C . VAL A 1 70 ? 11.926 6.630 -21.601 1.00 68.50 70 VAL A C 1
ATOM 575 O O . VAL A 1 70 ? 11.215 5.860 -22.254 1.00 68.50 70 VAL A O 1
ATOM 578 N N . SER A 1 71 ? 13.253 6.673 -21.757 1.00 78.81 71 SER A N 1
ATOM 579 C CA . SER A 1 71 ? 13.982 5.695 -22.545 1.00 78.81 71 SER A CA 1
ATOM 580 C C . SER A 1 71 ? 13.863 4.289 -21.932 1.00 78.81 71 SER A C 1
ATOM 582 O O . SER A 1 71 ? 13.642 4.119 -20.727 1.00 78.81 71 SER A O 1
ATOM 584 N N . PRO A 1 72 ? 13.948 3.234 -22.759 1.00 77.06 72 PRO A N 1
ATOM 585 C CA . PRO A 1 72 ? 14.048 1.877 -22.252 1.00 77.06 72 PRO A CA 1
ATOM 586 C C . PRO A 1 72 ? 15.274 1.737 -21.336 1.00 77.06 72 PRO A C 1
ATOM 588 O O . PRO A 1 72 ? 16.355 2.182 -21.719 1.00 77.06 72 PRO A O 1
ATOM 591 N N . PRO A 1 73 ? 15.143 1.070 -20.176 1.00 76.56 73 PRO A N 1
ATOM 592 C CA . PRO A 1 73 ? 16.250 0.918 -19.244 1.00 76.56 73 PRO A CA 1
ATOM 593 C C . PRO A 1 73 ? 17.426 0.197 -19.902 1.00 76.56 73 PRO A C 1
ATOM 595 O O . PRO A 1 73 ? 17.259 -0.823 -20.582 1.00 76.56 73 PRO A O 1
ATOM 598 N N . THR A 1 74 ? 18.622 0.720 -19.661 1.00 83.56 74 THR A N 1
ATOM 599 C CA . THR A 1 74 ? 19.878 0.156 -20.157 1.00 83.56 74 THR A CA 1
ATOM 600 C C . THR A 1 74 ? 20.215 -1.162 -19.454 1.00 83.56 74 THR A C 1
ATOM 602 O O . THR A 1 74 ? 19.738 -1.471 -18.355 1.00 83.56 74 THR A O 1
ATOM 605 N N . ILE A 1 75 ? 21.060 -1.983 -20.084 1.00 77.88 75 ILE A N 1
ATOM 606 C CA . ILE A 1 75 ? 21.473 -3.281 -19.526 1.00 77.88 75 ILE A CA 1
ATOM 607 C C . ILE A 1 75 ? 22.243 -3.074 -18.211 1.00 77.88 75 ILE A C 1
ATOM 609 O O . ILE A 1 75 ? 22.117 -3.868 -17.274 1.00 77.88 75 ILE A O 1
ATOM 613 N N . GLU A 1 76 ? 23.003 -1.988 -18.120 1.00 77.44 76 GLU A N 1
ATOM 614 C CA . GLU A 1 76 ? 23.787 -1.572 -16.964 1.00 77.44 76 GLU A CA 1
ATOM 615 C C . GLU A 1 76 ? 22.892 -1.212 -15.774 1.00 77.44 76 GLU A C 1
ATOM 617 O O . GLU A 1 76 ? 23.130 -1.696 -14.665 1.00 77.44 76 GLU A O 1
ATOM 622 N N . GLU A 1 77 ? 21.826 -0.441 -15.998 1.00 76.75 77 GLU A N 1
ATOM 623 C CA . GLU A 1 77 ? 20.840 -0.095 -14.966 1.00 76.75 77 GLU A CA 1
ATOM 624 C C . GLU A 1 77 ? 20.111 -1.335 -14.448 1.00 76.75 77 GLU A C 1
ATOM 626 O O . GLU A 1 77 ? 19.968 -1.521 -13.234 1.00 76.75 77 GLU A O 1
ATOM 631 N N . ILE A 1 78 ? 19.716 -2.234 -15.357 1.00 79.75 78 ILE A N 1
ATOM 632 C CA . ILE A 1 78 ? 19.094 -3.515 -15.003 1.00 79.75 78 ILE A CA 1
ATOM 633 C C . ILE A 1 78 ? 20.064 -4.356 -14.155 1.00 79.75 78 ILE A C 1
ATOM 635 O O . ILE A 1 78 ? 19.676 -4.903 -13.120 1.00 79.75 78 ILE A O 1
ATOM 639 N N . SER A 1 79 ? 21.339 -4.424 -14.543 1.00 78.62 79 SER A N 1
ATOM 640 C CA . SER A 1 79 ? 22.386 -5.147 -13.808 1.00 78.62 79 SER A CA 1
ATOM 641 C C . SER A 1 79 ? 22.644 -4.550 -12.418 1.00 78.62 79 SER A C 1
ATOM 643 O O . SER A 1 79 ? 22.705 -5.275 -11.418 1.00 78.62 79 SER A O 1
ATOM 645 N N . MET A 1 80 ? 22.729 -3.222 -12.315 1.00 80.12 80 MET A N 1
ATOM 646 C CA . MET A 1 80 ? 22.893 -2.515 -11.045 1.00 80.12 80 MET A CA 1
ATOM 647 C C . MET A 1 80 ? 21.712 -2.748 -10.104 1.00 80.12 80 MET A C 1
ATOM 649 O O . MET A 1 80 ? 21.923 -3.049 -8.926 1.00 80.12 80 MET A O 1
ATOM 653 N N . ALA A 1 81 ? 20.481 -2.680 -10.612 1.00 74.50 81 ALA A N 1
ATOM 654 C CA . ALA A 1 81 ? 19.284 -2.965 -9.830 1.00 74.50 81 ALA A CA 1
ATOM 655 C C . ALA A 1 81 ? 19.290 -4.412 -9.304 1.00 74.50 81 ALA A C 1
ATOM 657 O O . ALA A 1 81 ? 19.061 -4.643 -8.114 1.00 74.50 81 ALA A O 1
ATOM 658 N N . ILE A 1 82 ? 19.651 -5.389 -10.146 1.00 76.56 82 ILE A N 1
ATOM 659 C CA . ILE A 1 82 ? 19.801 -6.795 -9.735 1.00 76.56 82 ILE A CA 1
ATOM 660 C C . ILE A 1 82 ? 20.859 -6.937 -8.627 1.00 76.56 82 ILE A C 1
ATOM 662 O O . ILE A 1 82 ? 20.637 -7.664 -7.655 1.00 76.56 82 ILE A O 1
ATOM 666 N N . ARG A 1 83 ? 21.993 -6.230 -8.720 1.00 77.12 83 ARG A N 1
ATOM 667 C CA . ARG A 1 83 ? 23.055 -6.234 -7.694 1.00 77.12 83 ARG A CA 1
ATOM 668 C C . ARG A 1 83 ? 22.610 -5.614 -6.366 1.00 77.12 83 ARG A C 1
ATOM 670 O O . ARG A 1 83 ? 22.884 -6.183 -5.308 1.00 77.12 83 ARG A O 1
ATOM 677 N N . GLN A 1 84 ? 21.890 -4.494 -6.399 1.00 73.06 84 GLN A N 1
ATOM 678 C CA . GLN A 1 84 ? 21.323 -3.859 -5.200 1.00 73.06 84 GLN A CA 1
ATOM 679 C C . GLN A 1 84 ? 20.351 -4.803 -4.482 1.00 73.06 84 GLN A C 1
ATOM 681 O O . GLN A 1 84 ? 20.439 -4.981 -3.266 1.00 73.06 84 GLN A O 1
ATOM 686 N N . ILE A 1 85 ? 19.507 -5.508 -5.241 1.00 72.06 85 ILE A N 1
ATOM 687 C CA . ILE A 1 85 ? 18.588 -6.509 -4.690 1.00 72.06 85 ILE A CA 1
ATOM 688 C C . ILE A 1 85 ? 19.350 -7.717 -4.123 1.00 72.06 85 ILE A C 1
ATOM 690 O O . ILE A 1 85 ? 19.048 -8.168 -3.019 1.00 72.06 85 ILE A O 1
ATOM 694 N N . LYS A 1 86 ? 20.389 -8.212 -4.814 1.00 71.00 86 LYS A N 1
ATOM 695 C CA . LYS A 1 86 ? 21.260 -9.296 -4.309 1.00 71.00 86 LYS A CA 1
ATOM 696 C C . LYS A 1 86 ? 21.967 -8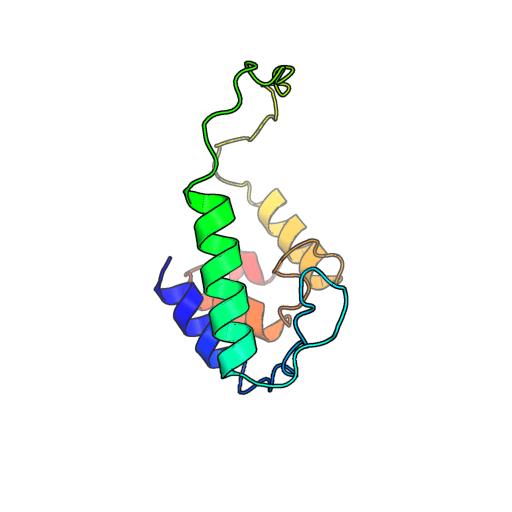.927 -2.999 1.00 71.00 86 LYS A C 1
ATOM 698 O O . LYS A 1 86 ? 22.181 -9.810 -2.175 1.00 71.00 86 LYS A O 1
ATOM 703 N N . SER A 1 87 ? 22.318 -7.654 -2.809 1.00 71.38 87 SER A N 1
ATOM 704 C CA . SER A 1 87 ? 22.988 -7.162 -1.597 1.00 71.38 87 SER A CA 1
ATOM 705 C C . SER A 1 87 ? 22.035 -6.791 -0.451 1.00 71.38 87 SER A C 1
ATOM 707 O O . SER A 1 87 ? 22.501 -6.352 0.597 1.00 71.38 87 SER A O 1
ATOM 709 N N . GLY A 1 88 ? 20.717 -6.970 -0.622 1.00 66.88 88 GLY A N 1
ATOM 710 C CA . GLY A 1 88 ? 19.718 -6.636 0.401 1.00 66.88 88 GLY A CA 1
ATOM 711 C C . GLY A 1 88 ? 19.521 -5.132 0.619 1.00 66.88 88 GLY A C 1
ATOM 712 O O . GLY A 1 88 ? 18.902 -4.738 1.600 1.00 66.88 88 GLY A O 1
ATOM 713 N N . LYS A 1 89 ? 20.036 -4.289 -0.286 1.00 65.56 89 LYS A N 1
ATOM 714 C CA . LYS A 1 89 ? 19.938 -2.819 -0.236 1.00 65.56 89 LYS A CA 1
ATOM 715 C C . LYS A 1 89 ? 18.787 -2.263 -1.081 1.00 65.56 89 LYS A C 1
ATOM 717 O O . LYS A 1 89 ? 18.743 -1.067 -1.356 1.00 65.56 89 LYS A O 1
ATOM 722 N N . ALA A 1 90 ? 17.878 -3.120 -1.542 1.00 62.59 90 ALA A N 1
ATOM 723 C CA . ALA A 1 90 ? 16.745 -2.684 -2.344 1.00 62.59 90 ALA A CA 1
ATOM 724 C C . ALA A 1 90 ? 15.838 -1.753 -1.527 1.00 62.59 90 ALA A C 1
ATOM 726 O O . ALA A 1 90 ? 15.388 -2.111 -0.443 1.00 62.59 90 ALA A O 1
ATOM 727 N N . VAL A 1 91 ? 15.565 -0.568 -2.069 1.00 56.16 91 VAL A N 1
ATOM 728 C CA . VAL A 1 91 ? 14.602 0.387 -1.515 1.00 56.16 91 VAL A CA 1
ATOM 729 C C . VAL A 1 91 ? 13.281 0.210 -2.264 1.00 56.16 91 VAL A C 1
ATOM 731 O O . VAL A 1 91 ? 13.253 0.269 -3.492 1.00 56.16 91 VAL A O 1
ATOM 734 N N . GLY A 1 92 ? 12.184 -0.023 -1.539 1.00 61.50 92 GLY A N 1
ATOM 735 C CA . GLY A 1 92 ? 10.839 -0.173 -2.110 1.00 61.50 92 GLY A CA 1
ATOM 736 C C . GLY A 1 92 ? 10.299 -1.612 -2.075 1.00 61.50 92 GLY A C 1
ATOM 737 O O . GLY A 1 92 ? 10.905 -2.465 -1.443 1.00 61.50 92 GLY A O 1
ATOM 738 N N . PRO A 1 93 ? 9.179 -1.925 -2.761 1.00 55.50 93 PRO A N 1
ATOM 739 C CA . PRO A 1 93 ? 8.400 -3.170 -2.590 1.00 55.50 93 PRO A CA 1
ATOM 740 C C . PRO A 1 93 ? 9.146 -4.493 -2.837 1.00 55.50 93 PRO A C 1
ATOM 742 O O . PRO A 1 93 ? 8.605 -5.568 -2.578 1.00 55.50 93 PRO A O 1
ATOM 745 N N . PHE A 1 94 ? 10.353 -4.419 -3.400 1.00 53.72 94 PHE A N 1
ATOM 746 C CA . PHE A 1 94 ? 11.227 -5.554 -3.680 1.00 53.72 94 PHE A CA 1
ATOM 747 C C . PHE A 1 94 ? 12.221 -5.853 -2.544 1.00 53.72 94 PHE A C 1
ATOM 749 O O . PHE A 1 94 ? 12.903 -6.872 -2.608 1.00 53.72 94 PHE A O 1
ATOM 756 N N . ASP A 1 95 ? 12.268 -5.022 -1.499 1.00 57.97 95 ASP A N 1
ATOM 757 C CA . ASP A 1 95 ? 13.075 -5.188 -0.280 1.00 57.97 95 ASP A CA 1
ATOM 758 C C . ASP A 1 95 ? 12.822 -6.519 0.453 1.00 57.97 95 ASP A C 1
ATOM 760 O O . ASP A 1 95 ? 13.730 -7.135 1.009 1.00 57.97 95 ASP A O 1
ATOM 764 N N . SER A 1 96 ? 11.580 -6.993 0.409 1.00 58.38 96 SER A N 1
ATOM 765 C CA . SER A 1 96 ? 11.093 -8.188 1.100 1.00 58.38 96 SER A CA 1
ATOM 766 C C . SER A 1 96 ? 10.952 -9.409 0.188 1.00 58.38 96 SER A C 1
ATOM 768 O O . SER A 1 96 ? 10.621 -10.507 0.652 1.00 58.38 96 SER A O 1
ATOM 770 N N . VAL A 1 97 ? 11.208 -9.255 -1.116 1.00 62.91 97 VAL A N 1
ATOM 771 C CA . VAL A 1 97 ? 11.131 -10.357 -2.076 1.0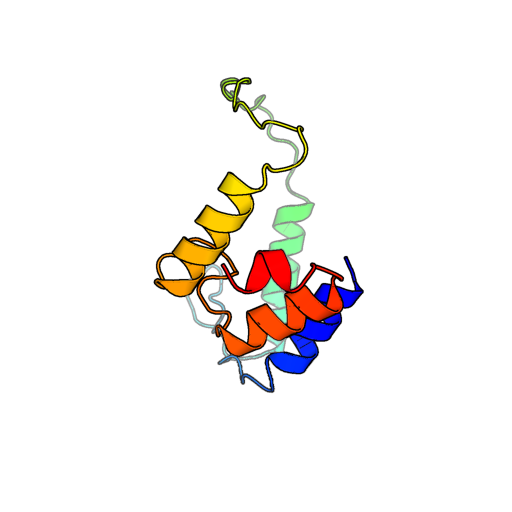0 62.91 97 VAL A CA 1
ATOM 772 C C . VAL A 1 97 ? 12.406 -11.187 -1.955 1.00 62.91 97 VAL A C 1
ATOM 774 O O . VAL A 1 97 ? 13.479 -10.788 -2.396 1.00 62.91 97 VAL A O 1
ATOM 777 N N . ASN A 1 98 ? 12.288 -12.385 -1.373 1.00 67.31 98 ASN A N 1
ATOM 778 C CA . ASN A 1 98 ? 13.393 -13.343 -1.315 1.00 67.31 98 ASN A CA 1
ATOM 779 C C . ASN A 1 98 ? 13.989 -13.550 -2.722 1.00 67.31 98 ASN A C 1
ATOM 781 O O . ASN A 1 98 ? 13.248 -13.708 -3.694 1.00 67.31 98 ASN A O 1
ATOM 785 N N . ARG A 1 99 ? 15.323 -13.618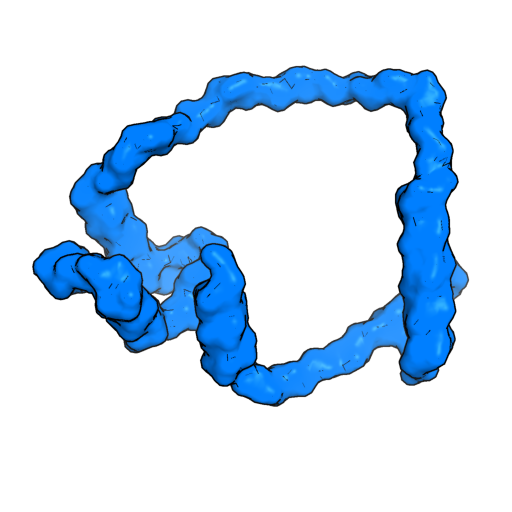 -2.819 1.00 66.44 99 ARG A N 1
ATOM 786 C CA . ARG A 1 99 ? 16.084 -13.883 -4.054 1.00 66.44 99 ARG A CA 1
ATOM 787 C C . ARG A 1 99 ? 15.458 -14.990 -4.915 1.00 66.44 99 ARG A C 1
ATOM 789 O O . ARG A 1 99 ? 15.330 -14.842 -6.125 1.00 66.44 99 ARG A O 1
ATOM 796 N N . THR A 1 100 ? 15.009 -16.079 -4.296 1.00 67.12 100 THR A N 1
ATOM 797 C CA . THR A 1 100 ? 14.372 -17.220 -4.978 1.00 67.12 100 THR A CA 1
ATOM 798 C C . THR A 1 100 ? 13.032 -16.849 -5.619 1.00 67.12 100 THR A C 1
ATOM 800 O O . THR A 1 100 ? 12.693 -17.331 -6.699 1.00 67.12 100 THR A O 1
ATOM 803 N N . THR A 1 101 ? 12.270 -15.980 -4.962 1.00 72.06 101 THR A N 1
ATOM 804 C CA . THR A 1 101 ? 10.979 -15.473 -5.434 1.00 72.06 101 THR A CA 1
ATOM 805 C C . THR A 1 101 ? 11.169 -14.503 -6.596 1.00 72.06 101 THR A C 1
ATOM 807 O O . THR A 1 101 ? 10.456 -14.605 -7.593 1.00 72.06 101 THR A O 1
ATOM 810 N N . LEU A 1 102 ? 12.184 -13.637 -6.526 1.00 71.88 102 LEU A N 1
ATOM 811 C CA . LEU A 1 102 ? 12.534 -12.719 -7.610 1.00 71.88 102 LEU A CA 1
ATOM 812 C C . LEU A 1 102 ? 12.892 -13.472 -8.900 1.00 71.88 102 LEU A C 1
ATOM 814 O O . LEU A 1 102 ? 12.381 -13.145 -9.968 1.00 71.88 102 LEU A O 1
ATOM 818 N N . TRP A 1 103 ? 13.700 -14.533 -8.809 1.00 73.56 103 TRP A N 1
ATOM 819 C CA . TRP A 1 103 ? 14.077 -15.325 -9.987 1.00 73.56 103 TRP A CA 1
ATOM 820 C C . TRP A 1 103 ? 12.901 -16.035 -10.651 1.00 73.56 103 TRP A C 1
ATOM 822 O O . TRP A 1 103 ? 12.859 -16.155 -11.877 1.00 73.56 103 TRP A O 1
ATOM 832 N N . LYS A 1 104 ? 11.932 -16.501 -9.857 1.00 75.88 104 LYS A N 1
ATOM 833 C CA . LYS A 1 104 ? 10.702 -17.100 -10.387 1.00 75.88 104 LYS A CA 1
ATOM 834 C C . LYS A 1 104 ? 9.857 -16.062 -11.129 1.00 75.88 104 LYS A C 1
ATOM 836 O O . LYS A 1 104 ? 9.332 -16.375 -12.194 1.00 75.88 104 LYS A O 1
ATOM 841 N N . LEU A 1 105 ? 9.777 -14.835 -10.609 1.00 74.38 105 LEU A N 1
ATOM 842 C CA . LEU A 1 105 ? 9.050 -13.732 -11.243 1.00 74.38 105 LEU A CA 1
ATOM 843 C C . LEU A 1 105 ? 9.701 -13.292 -12.555 1.00 74.38 105 LEU A C 1
ATOM 845 O O . LEU A 1 105 ? 9.022 -13.230 -13.574 1.00 74.38 105 LEU A O 1
ATOM 849 N N . LEU A 1 106 ? 11.017 -13.067 -12.561 1.00 75.69 106 LEU A N 1
ATOM 850 C CA . LEU A 1 106 ? 11.746 -12.660 -13.768 1.00 75.69 106 LEU A CA 1
ATOM 851 C C . LEU A 1 106 ? 11.605 -13.698 -14.892 1.00 75.69 106 LEU A C 1
ATOM 853 O O . LEU A 1 106 ? 11.408 -13.332 -16.049 1.00 75.69 106 LEU A O 1
ATOM 857 N N . ARG A 1 107 ? 11.596 -14.993 -14.546 1.00 74.44 107 ARG A N 1
ATOM 858 C CA . ARG A 1 107 ? 11.338 -16.083 -15.499 1.00 74.44 107 ARG A CA 1
ATOM 859 C C . ARG A 1 107 ? 9.913 -16.047 -16.060 1.00 74.44 107 ARG A C 1
ATOM 861 O O . ARG A 1 107 ? 9.736 -16.247 -17.255 1.00 74.44 107 ARG A O 1
ATOM 868 N N . HIS A 1 108 ? 8.912 -15.785 -15.220 1.00 75.00 108 HIS A N 1
ATOM 869 C CA . HIS A 1 108 ? 7.511 -15.678 -15.645 1.00 75.00 108 HIS A CA 1
ATOM 870 C C . HIS A 1 108 ? 7.255 -14.432 -16.513 1.00 75.00 108 HIS A C 1
ATOM 872 O O . HIS A 1 108 ? 6.367 -14.442 -17.360 1.00 75.00 108 HIS A O 1
ATOM 878 N N . CYS A 1 109 ? 8.043 -13.370 -16.334 1.00 69.31 109 CYS A N 1
ATOM 879 C CA . CYS A 1 109 ? 8.000 -12.164 -17.163 1.00 69.31 109 CYS A CA 1
ATOM 880 C C . CYS A 1 109 ? 8.804 -12.284 -18.472 1.00 69.31 109 CYS A C 1
ATOM 882 O O . CYS A 1 109 ? 8.877 -11.314 -19.219 1.00 69.31 109 CYS A O 1
ATOM 884 N N . GLY A 1 110 ? 9.420 -13.440 -18.753 1.00 77.06 110 GLY A N 1
ATOM 885 C CA . GLY A 1 110 ? 10.180 -13.667 -19.985 1.00 77.06 110 GLY A CA 1
ATOM 886 C C . GLY A 1 110 ? 11.568 -13.019 -20.013 1.00 77.06 110 GLY A C 1
ATOM 887 O O . GLY A 1 110 ? 12.156 -12.905 -21.085 1.00 77.06 110 GLY A O 1
ATOM 888 N N . VAL A 1 111 ? 12.116 -12.609 -18.861 1.00 73.88 111 VAL A N 1
ATOM 889 C CA . VAL A 1 111 ? 13.458 -12.011 -18.795 1.00 73.88 111 VAL A CA 1
ATOM 890 C C . VAL A 1 111 ? 14.517 -13.087 -19.091 1.00 73.88 111 VAL A C 1
ATOM 892 O O . VAL A 1 111 ? 14.559 -14.109 -18.394 1.00 73.88 111 VAL A O 1
ATOM 895 N N . PRO A 1 112 ? 15.395 -12.887 -20.093 1.00 73.12 112 PRO A N 1
ATOM 896 C CA . PRO A 1 112 ? 16.432 -13.849 -20.450 1.00 73.12 112 PRO A CA 1
ATOM 897 C C . PRO A 1 112 ? 17.366 -14.188 -19.282 1.00 73.12 112 PRO A C 1
ATOM 899 O O . PRO A 1 112 ? 17.895 -13.305 -18.605 1.00 73.12 112 PRO A O 1
ATOM 902 N N . GLN A 1 113 ? 17.662 -15.481 -19.099 1.00 63.94 113 GLN A N 1
ATOM 903 C CA . GLN A 1 113 ? 18.557 -15.958 -18.032 1.00 63.94 113 GLN A CA 1
ATOM 904 C C . GLN A 1 113 ? 19.967 -15.353 -18.092 1.00 63.94 113 GLN A C 1
ATOM 906 O O . GLN A 1 113 ? 20.624 -15.230 -17.063 1.00 63.94 113 GLN A O 1
ATOM 911 N N . LYS A 1 114 ? 20.416 -14.937 -19.282 1.00 69.12 114 LYS A N 1
ATOM 912 C CA . LYS A 1 114 ? 21.715 -14.282 -19.485 1.00 69.12 114 LYS A CA 1
ATOM 913 C C . LYS A 1 114 ? 21.832 -12.947 -18.740 1.00 69.12 114 LYS A C 1
ATOM 915 O O . LYS A 1 114 ? 22.922 -12.607 -18.318 1.00 69.12 114 LYS A O 1
ATOM 920 N N . ILE A 1 115 ? 20.720 -12.234 -18.546 1.00 62.31 115 ILE A N 1
ATOM 921 C CA . ILE A 1 115 ? 20.657 -10.951 -17.816 1.00 62.31 115 ILE A CA 1
ATOM 922 C C . ILE A 1 115 ? 20.562 -11.198 -16.301 1.00 62.31 115 ILE A C 1
ATOM 924 O O . ILE A 1 115 ? 21.072 -10.447 -15.479 1.00 62.31 115 ILE A O 1
ATOM 928 N N . VAL A 1 116 ? 19.921 -12.305 -15.937 1.00 60.25 116 VAL A N 1
ATOM 929 C CA . VAL A 1 116 ? 19.671 -12.764 -14.566 1.00 60.25 116 VAL A CA 1
ATOM 930 C C . VAL A 1 116 ? 20.938 -13.331 -13.898 1.00 60.25 116 VAL A C 1
ATOM 932 O O . VAL A 1 116 ? 21.153 -13.127 -12.703 1.00 60.25 116 VAL A O 1
ATOM 935 N N . ASN A 1 117 ? 21.797 -14.023 -14.649 1.00 62.75 117 ASN A N 1
ATOM 936 C CA . ASN A 1 117 ? 22.984 -14.706 -14.117 1.00 62.75 117 ASN A CA 1
ATOM 937 C C . ASN A 1 117 ? 24.266 -13.846 -14.052 1.00 62.75 117 ASN A C 1
ATOM 939 O O . ASN A 1 117 ? 25.325 -14.404 -13.777 1.00 62.75 117 ASN A O 1
ATOM 943 N N . ILE A 1 118 ? 24.178 -12.524 -14.257 1.00 57.78 118 ILE A N 1
ATOM 944 C CA . ILE A 1 118 ? 25.300 -11.571 -14.088 1.00 57.78 118 ILE A CA 1
ATOM 945 C C . ILE A 1 118 ? 25.579 -11.293 -12.607 1.00 57.78 118 ILE A C 1
ATOM 947 O O . ILE A 1 118 ? 24.607 -1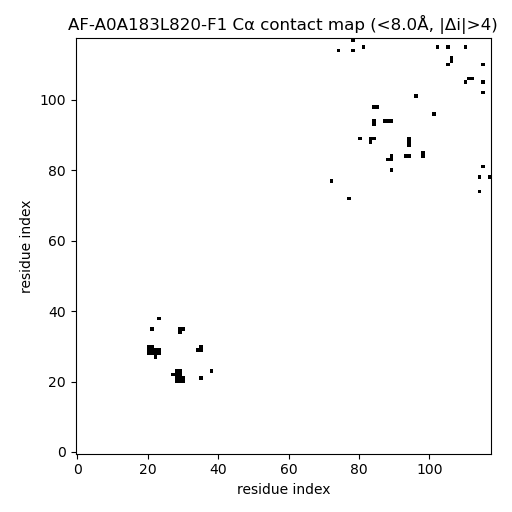1.180 -11.817 1.00 57.78 118 ILE A O 1
#